Protein AF-A0A5H2N8A5-F1 (afdb_monomer)

Nearest PDB structures (foldseek):
  6vq5-assembly2_B  TM=7.886E-01  e=2.621E-03  Epiphyas postvittana
  6qq4-assembly2_B  TM=7.192E-01  e=3.469E-03  Drosophila melanogaster
  1dqe-assembly1_A  TM=6.597E-01  e=1.959E-01  Bombyx mori
  2wc5-assembly1_A  TM=6.507E-01  e=2.191E-01  Bom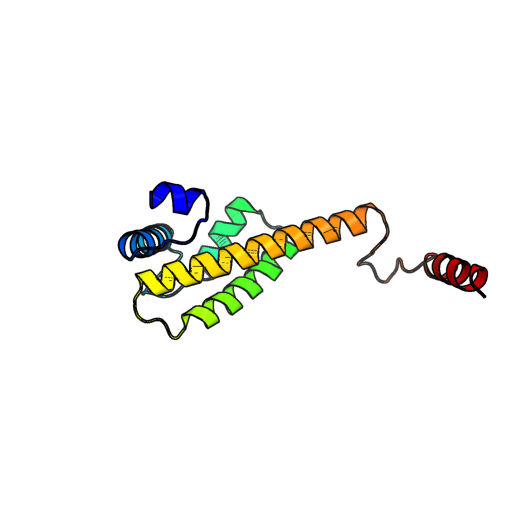byx mori
  8dqx-assembly1_E  TM=5.221E-01  e=9.892E+00  Saccharomyces cerevisiae

Sequence (132 aa):
VDVENFLKRIPQANMQGKCFVACILKRNAIIKGNKISSEQLLEANRAVYGEDSEVMSRLKTAIAECTKVVDSIFEVCEYASVFNDCMHIKMEHILDQVMMERRLEAIGKITTDPEQWGDTEDEILKLVKDEL

pLDDT: mean 85.89, std 17.07, range [40.28, 97.88]

Radius of gyration: 20.66 Å; Cα contacts (8 Å, |Δi|>4): 99; chains: 1; bounding box: 64×28×36 Å

Secondary structure (DSSP, 8-state):
-HHHHHHTTPPP-SHHHHHHHHHHHHHTTSEETTEE-HHHHHHHHHHHHTT-HHHHHHHHHHHHHHHHHTTT--SHHHHHHHHHHHHHHHHHHHHHHHHHHHHHHHTTS--S-GGG--SSHHHHHHHHHTT-

Solvent-accessible surface area (backbone atoms only — not comparable t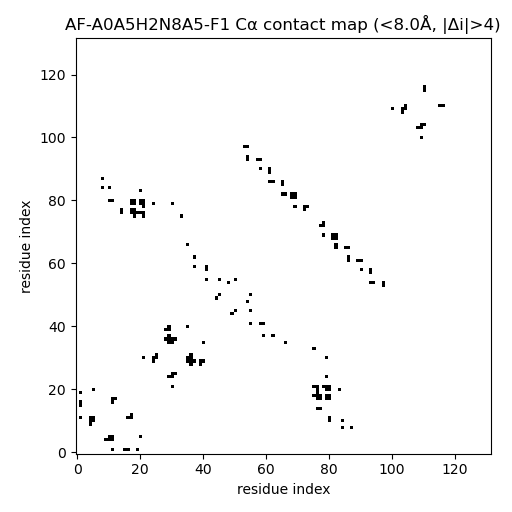o full-atom values): 7540 Å² total; per-residue (Å²): 104,56,68,59,30,56,76,71,68,44,82,60,90,48,72,69,34,16,36,47,46,28,51,54,37,38,74,65,49,25,36,51,96,90,35,79,31,66,68,45,45,50,52,60,46,34,79,74,64,50,86,44,64,66,62,55,52,53,46,54,54,44,51,55,52,31,49,60,75,33,68,86,49,80,53,59,27,60,27,35,35,55,32,52,52,44,45,51,56,45,49,53,54,50,53,54,50,52,54,50,51,53,50,36,39,75,70,71,76,46,76,94,51,86,89,65,82,70,76,64,70,65,57,59,57,50,62,62,55,77,76,109

Mean predicted aligned error: 9.68 Å

Organism: Mythimna separata (NCBI:txid271217)

Structure (mmCIF, N/CA/C/O backbone):
data_AF-A0A5H2N8A5-F1
#
_entry.id   AF-A0A5H2N8A5-F1
#
loop_
_atom_site.group_PDB
_atom_site.id
_atom_site.type_symbol
_atom_site.label_atom_id
_atom_site.label_alt_id
_atom_site.label_comp_id
_atom_site.label_asym_id
_atom_site.label_entity_id
_atom_site.label_seq_id
_atom_site.pdbx_PDB_ins_code
_atom_site.Cartn_x
_atom_site.Cartn_y
_atom_site.Cartn_z
_atom_site.occupancy
_atom_site.B_iso_or_equiv
_atom_site.auth_seq_id
_atom_site.auth_comp_id
_atom_site.auth_asym_id
_atom_site.auth_atom_id
_atom_site.pdbx_PDB_model_num
ATOM 1 N N . VAL A 1 1 ? -14.939 16.973 -2.122 1.00 85.62 1 VAL A N 1
ATOM 2 C CA . VAL A 1 1 ? -13.520 17.101 -1.725 1.00 85.62 1 VAL A CA 1
ATOM 3 C C . VAL A 1 1 ? -12.904 15.734 -1.467 1.00 85.62 1 VAL A C 1
ATOM 5 O O . VAL A 1 1 ? -11.930 15.430 -2.127 1.00 85.62 1 VAL A O 1
ATOM 8 N N . ASP A 1 2 ? -13.493 14.866 -0.637 1.00 89.44 2 ASP A N 1
ATOM 9 C CA . ASP A 1 2 ? -12.905 13.547 -0.309 1.00 89.44 2 ASP A CA 1
ATOM 10 C C . ASP A 1 2 ? -12.527 12.693 -1.534 1.00 89.44 2 ASP A C 1
ATOM 12 O O . ASP A 1 2 ? -11.408 12.192 -1.615 1.00 89.44 2 ASP A O 1
ATOM 16 N N . VAL A 1 3 ? -13.425 12.593 -2.526 1.00 92.19 3 VAL A N 1
ATOM 17 C CA . VAL A 1 3 ? -13.170 11.886 -3.799 1.00 92.19 3 VAL A CA 1
ATOM 18 C C . VAL A 1 3 ? -12.002 12.507 -4.564 1.00 92.19 3 VAL A C 1
ATOM 20 O O . VAL A 1 3 ? -11.127 11.798 -5.046 1.00 92.19 3 VAL A O 1
ATOM 23 N N . GLU A 1 4 ? -11.979 13.833 -4.673 1.00 93.19 4 GLU A N 1
ATOM 24 C CA . GLU A 1 4 ? -10.920 14.558 -5.375 1.00 93.19 4 GLU A CA 1
ATOM 25 C C . GLU A 1 4 ? -9.572 14.375 -4.672 1.00 93.19 4 GLU A C 1
ATOM 27 O O . GLU A 1 4 ? -8.582 14.066 -5.327 1.00 93.19 4 GLU A O 1
ATOM 32 N N . ASN A 1 5 ? -9.549 14.488 -3.344 1.00 93.12 5 ASN A N 1
ATOM 33 C CA . ASN A 1 5 ? -8.360 14.244 -2.538 1.00 93.12 5 ASN A CA 1
ATOM 34 C C . ASN A 1 5 ? -7.881 12.802 -2.695 1.00 93.12 5 ASN A C 1
ATOM 36 O O . ASN A 1 5 ? -6.692 12.580 -2.876 1.00 93.12 5 ASN A O 1
ATOM 40 N N . PHE A 1 6 ? -8.792 11.827 -2.711 1.00 92.12 6 PHE A N 1
ATOM 41 C CA . PHE A 1 6 ? -8.438 10.429 -2.935 1.00 92.12 6 PHE A CA 1
ATOM 42 C C . PHE A 1 6 ? -7.794 10.217 -4.311 1.00 92.12 6 PHE A C 1
ATOM 44 O O . PHE A 1 6 ? -6.733 9.607 -4.406 1.00 92.12 6 PHE A O 1
ATOM 51 N N . LEU A 1 7 ? -8.385 10.774 -5.374 1.00 90.50 7 LEU A N 1
ATOM 52 C CA . LEU A 1 7 ? -7.845 10.675 -6.735 1.00 90.50 7 LEU A CA 1
ATOM 53 C C . LEU A 1 7 ? -6.491 11.382 -6.882 1.00 90.50 7 LEU A C 1
ATOM 55 O O . LEU A 1 7 ? -5.606 10.876 -7.567 1.00 90.50 7 LEU A O 1
ATOM 59 N N . LYS A 1 8 ? -6.314 12.529 -6.218 1.00 92.06 8 LYS A N 1
ATOM 60 C CA . LYS A 1 8 ? -5.051 13.282 -6.180 1.00 92.06 8 LYS A CA 1
ATOM 61 C C . LYS A 1 8 ? -4.049 12.744 -5.157 1.00 92.06 8 LYS A C 1
ATOM 63 O O . LYS A 1 8 ? -2.977 13.322 -5.026 1.00 92.06 8 LYS A O 1
ATOM 68 N N . ARG A 1 9 ? -4.392 11.668 -4.439 1.00 90.81 9 ARG A N 1
ATOM 69 C CA . ARG A 1 9 ? -3.571 11.056 -3.382 1.00 90.81 9 ARG A CA 1
ATOM 70 C C . ARG A 1 9 ? -3.202 12.023 -2.245 1.00 90.81 9 ARG A C 1
ATOM 72 O O . ARG A 1 9 ? -2.169 11.890 -1.604 1.00 90.81 9 ARG A O 1
ATOM 79 N N . ILE A 1 10 ? -4.076 12.988 -1.979 1.00 92.69 10 ILE A N 1
ATOM 80 C CA . ILE A 1 10 ? -3.961 13.928 -0.865 1.00 92.69 10 ILE A CA 1
ATOM 81 C C . ILE A 1 10 ? -4.537 13.257 0.395 1.00 92.69 10 ILE A C 1
ATOM 83 O O . ILE A 1 10 ? -5.674 12.765 0.339 1.00 92.69 10 ILE A O 1
ATOM 87 N N . PRO A 1 11 ? -3.813 13.271 1.533 1.00 93.56 11 PRO A N 1
ATOM 88 C CA . PRO A 1 11 ? -4.304 12.734 2.799 1.00 93.56 11 PRO A CA 1
ATOM 89 C C . PRO A 1 11 ? -5.667 13.302 3.212 1.00 93.56 11 PRO A C 1
ATOM 91 O O . PRO A 1 11 ? -5.983 14.478 2.997 1.00 93.56 11 PRO A O 1
ATOM 94 N N . GLN A 1 12 ? -6.495 12.464 3.833 1.00 93.62 12 GLN A N 1
ATOM 95 C CA . GLN A 1 12 ? -7.848 12.845 4.237 1.00 93.62 12 GLN A CA 1
ATOM 96 C C . GLN A 1 12 ? -7.836 13.542 5.602 1.00 93.62 12 GLN A C 1
ATOM 98 O O . GLN A 1 12 ? -7.497 12.948 6.623 1.00 93.62 12 GLN A O 1
ATOM 103 N N . ALA A 1 13 ? -8.247 14.812 5.629 1.00 91.81 13 ALA A N 1
ATOM 104 C CA . ALA A 1 13 ? -8.173 15.640 6.835 1.00 91.81 13 ALA A CA 1
ATOM 105 C C . ALA A 1 13 ? -9.255 15.322 7.884 1.00 91.81 13 ALA A C 1
ATOM 107 O O . ALA A 1 13 ? -9.043 15.539 9.074 1.00 91.81 13 ALA A O 1
ATOM 108 N N . ASN A 1 14 ? -10.425 14.838 7.458 1.00 95.50 14 ASN A N 1
ATOM 109 C CA . ASN A 1 14 ? -11.575 14.607 8.333 1.00 95.50 14 ASN A CA 1
ATOM 110 C C . ASN A 1 14 ? -11.967 13.120 8.379 1.00 95.50 14 ASN A C 1
ATOM 112 O O . ASN A 1 14 ? -11.615 12.338 7.496 1.00 95.50 14 ASN A O 1
ATOM 116 N N . MET A 1 15 ? -12.735 12.737 9.403 1.00 95.88 15 MET A N 1
ATOM 117 C CA . MET A 1 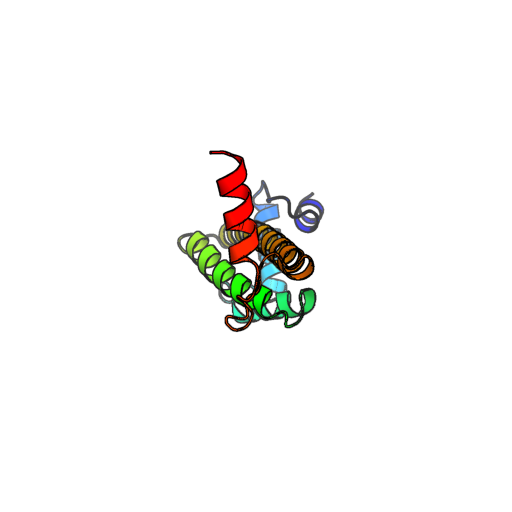15 ? -13.130 11.341 9.626 1.00 95.88 15 MET A CA 1
ATOM 118 C C . MET A 1 15 ? -13.969 10.758 8.477 1.00 95.88 15 MET A C 1
ATOM 120 O O . MET A 1 15 ? -13.799 9.596 8.119 1.00 95.88 15 MET A O 1
ATOM 124 N N . GLN A 1 16 ? -14.838 11.563 7.857 1.00 96.25 16 GLN A N 1
ATOM 125 C CA . GLN A 1 16 ? -15.635 11.131 6.707 1.00 96.25 16 GLN A CA 1
ATOM 126 C C . GLN A 1 16 ? -14.731 10.685 5.546 1.00 96.25 16 GLN A C 1
ATOM 128 O O . GLN A 1 16 ? -14.924 9.597 5.005 1.00 96.25 16 GLN A O 1
ATOM 133 N N . GLY A 1 17 ? -13.719 11.483 5.205 1.00 97.12 17 GLY A N 1
ATOM 134 C CA . GLY A 1 17 ? -12.747 11.170 4.162 1.00 97.12 17 GLY A CA 1
ATOM 135 C C . GLY A 1 17 ? -11.913 9.931 4.493 1.00 97.12 17 GLY A C 1
ATOM 136 O O . GLY A 1 17 ? -11.730 9.061 3.641 1.00 97.12 17 GLY A O 1
ATOM 137 N N . LYS A 1 18 ? -11.484 9.774 5.750 1.00 97.69 18 LYS A N 1
ATOM 138 C CA . LYS A 1 18 ? -10.786 8.556 6.203 1.00 97.69 18 LYS A CA 1
ATOM 139 C C . LYS A 1 18 ? -11.665 7.309 6.049 1.00 97.69 18 LYS A C 1
ATOM 141 O O . LYS A 1 18 ? -11.228 6.284 5.526 1.00 97.69 18 LYS A O 1
ATOM 146 N N . CYS A 1 19 ? -12.946 7.406 6.408 1.00 97.81 19 CYS A N 1
ATOM 147 C CA . CYS A 1 19 ? -13.898 6.314 6.211 1.00 97.81 19 CYS A CA 1
ATOM 148 C C . CYS A 1 19 ? -14.211 6.054 4.734 1.00 97.81 19 CYS A C 1
ATOM 150 O O . CYS A 1 19 ? -14.466 4.910 4.352 1.00 97.81 19 CYS A O 1
ATOM 152 N N . PHE A 1 20 ? -14.156 7.080 3.885 1.00 97.56 20 PHE A N 1
ATOM 153 C CA . PHE A 1 20 ? -14.248 6.910 2.441 1.00 97.56 20 PHE A CA 1
ATOM 154 C C . PHE A 1 20 ? -13.083 6.059 1.909 1.00 97.56 20 PHE A C 1
ATOM 156 O O . PHE A 1 20 ? -13.331 5.099 1.178 1.00 97.56 20 PHE A O 1
ATOM 163 N N . VAL A 1 21 ? -11.844 6.308 2.351 1.00 97.56 21 VAL A N 1
ATOM 164 C CA . VAL A 1 21 ? -10.685 5.451 2.021 1.00 97.56 21 VAL A CA 1
ATOM 165 C C . VAL A 1 21 ? -10.936 4.010 2.464 1.00 97.56 21 VAL A C 1
ATOM 167 O O . VAL A 1 21 ? -10.814 3.087 1.657 1.00 97.56 21 VAL A O 1
ATOM 170 N N . ALA A 1 22 ? -11.376 3.802 3.709 1.00 97.50 22 ALA A N 1
ATOM 171 C CA . ALA A 1 22 ? -11.715 2.468 4.208 1.00 97.50 22 ALA A CA 1
ATOM 172 C C . ALA A 1 22 ? -12.782 1.770 3.352 1.00 97.50 22 ALA A C 1
ATOM 174 O O . ALA A 1 22 ? -12.666 0.576 3.074 1.00 97.50 22 ALA A O 1
ATOM 175 N N . CYS A 1 23 ? -13.807 2.502 2.909 1.00 97.50 23 CYS A N 1
ATOM 176 C CA . CYS A 1 23 ? -14.850 1.990 2.024 1.00 97.50 23 CYS A CA 1
ATOM 177 C C . CYS A 1 23 ? -14.269 1.502 0.690 1.00 97.50 23 CYS A C 1
ATOM 179 O O . CYS A 1 23 ? -14.560 0.381 0.266 1.00 97.50 23 CYS A O 1
ATOM 181 N N . ILE A 1 24 ? -13.398 2.295 0.058 1.00 96.31 24 ILE A N 1
ATOM 182 C CA . ILE A 1 24 ? -12.746 1.919 -1.201 1.00 96.31 24 ILE A CA 1
ATOM 183 C C . ILE A 1 24 ? -11.851 0.688 -1.016 1.00 96.31 24 ILE A C 1
ATOM 185 O O . ILE A 1 24 ? -11.950 -0.260 -1.799 1.00 96.31 24 ILE A O 1
ATOM 189 N N . LEU A 1 25 ? -11.024 0.648 0.032 1.00 96.50 25 LEU A N 1
ATOM 190 C CA . LEU A 1 25 ? -10.140 -0.493 0.288 1.00 96.50 25 LEU A CA 1
ATOM 191 C C . LEU A 1 25 ? -10.923 -1.775 0.611 1.00 96.50 25 LEU A C 1
ATOM 193 O O . LEU A 1 25 ? -10.555 -2.856 0.151 1.00 96.50 25 LEU A O 1
ATOM 197 N N . LYS A 1 26 ? -12.041 -1.676 1.340 1.00 96.94 26 LYS A N 1
ATOM 198 C CA . LYS A 1 26 ? -12.946 -2.812 1.588 1.00 96.94 26 LYS A CA 1
ATOM 199 C C . LYS A 1 26 ? -13.629 -3.291 0.309 1.00 96.94 26 LYS A C 1
ATOM 201 O O . LYS A 1 26 ? -13.681 -4.493 0.066 1.00 96.9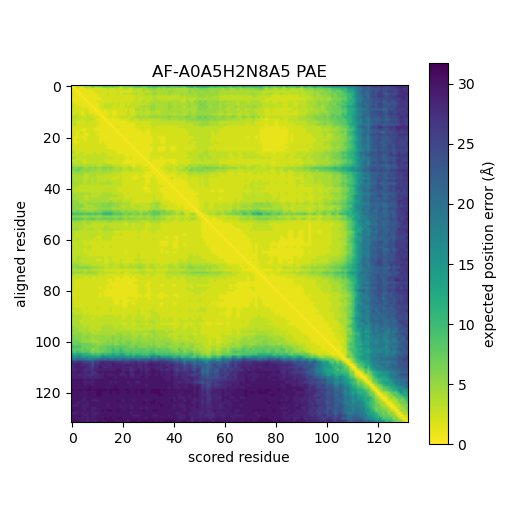4 26 LYS A O 1
ATOM 206 N N . ARG A 1 27 ? -14.116 -2.371 -0.533 1.00 96.06 27 ARG A N 1
ATOM 207 C CA . ARG A 1 27 ? -14.772 -2.699 -1.811 1.00 96.06 27 ARG A CA 1
ATOM 208 C C . ARG A 1 27 ? -13.851 -3.469 -2.756 1.00 96.06 27 ARG A C 1
ATOM 210 O O . ARG A 1 27 ? -14.320 -4.355 -3.459 1.00 96.06 27 ARG A O 1
ATOM 217 N N . ASN A 1 28 ? -12.559 -3.153 -2.738 1.00 93.44 28 ASN A N 1
ATOM 218 C CA . ASN A 1 28 ? -11.536 -3.841 -3.529 1.00 93.44 28 ASN A CA 1
ATOM 219 C C . ASN A 1 28 ? -10.904 -5.030 -2.792 1.00 93.44 28 ASN A C 1
ATOM 221 O O . ASN A 1 28 ? -9.877 -5.541 -3.220 1.00 93.44 28 ASN A O 1
ATOM 225 N N . ALA A 1 29 ? -11.491 -5.462 -1.672 1.00 95.44 29 ALA A N 1
ATOM 226 C CA . ALA A 1 29 ? -11.034 -6.610 -0.898 1.00 95.44 29 ALA A CA 1
ATOM 227 C C . ALA A 1 29 ? -9.591 -6.495 -0.352 1.00 95.44 29 ALA A C 1
ATOM 229 O O . ALA A 1 29 ? -9.035 -7.488 0.122 1.00 95.44 29 ALA A O 1
ATOM 230 N N . ILE A 1 30 ? -9.020 -5.283 -0.356 1.00 96.38 30 ILE A N 1
ATOM 231 C CA . ILE A 1 30 ? -7.715 -4.952 0.231 1.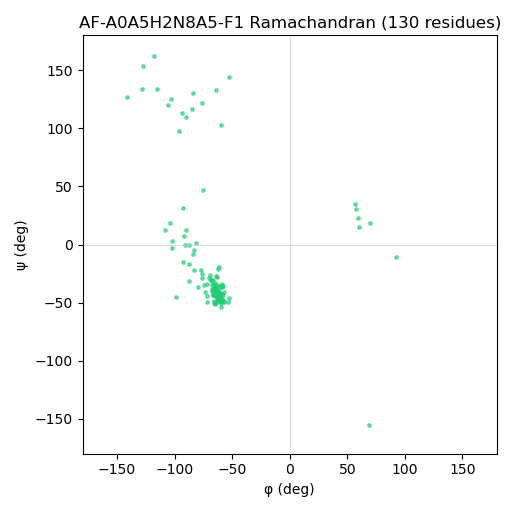00 96.38 30 ILE A CA 1
ATOM 232 C C . ILE A 1 30 ? -7.814 -4.967 1.755 1.00 96.38 30 ILE A C 1
ATOM 234 O O . ILE A 1 30 ? -6.875 -5.388 2.417 1.00 96.38 30 ILE A O 1
ATOM 238 N N . ILE A 1 31 ? -8.956 -4.569 2.326 1.00 95.94 31 ILE A N 1
ATOM 239 C CA . ILE A 1 31 ? -9.256 -4.778 3.749 1.00 95.94 31 ILE A CA 1
ATOM 240 C C . ILE A 1 31 ? -10.280 -5.907 3.888 1.00 95.94 31 ILE A C 1
ATOM 242 O O . ILE A 1 31 ? -11.414 -5.783 3.425 1.00 95.94 31 ILE A O 1
ATOM 246 N N . LYS A 1 32 ? -9.904 -6.981 4.593 1.00 93.62 32 LYS A N 1
ATOM 247 C CA . LYS A 1 32 ? -10.779 -8.104 4.972 1.00 93.62 32 LYS A CA 1
ATOM 248 C C . LYS A 1 32 ? -10.671 -8.349 6.473 1.00 93.62 32 LYS A C 1
ATOM 250 O O . LYS A 1 32 ? -9.577 -8.358 7.021 1.00 93.62 32 LYS A O 1
ATOM 255 N N . GLY A 1 33 ? -11.804 -8.521 7.158 1.00 89.25 33 GLY A N 1
ATOM 256 C CA . GLY A 1 33 ? -11.802 -8.724 8.615 1.00 89.25 33 GLY A CA 1
ATOM 257 C C . GLY A 1 33 ? -11.108 -7.592 9.388 1.00 89.25 33 GLY A C 1
ATOM 258 O O . GLY A 1 33 ? -10.436 -7.852 10.378 1.00 89.25 33 GLY A O 1
ATOM 259 N N . ASN A 1 34 ? -11.232 -6.350 8.899 1.00 87.56 34 ASN A N 1
ATOM 260 C CA . ASN A 1 34 ? -10.545 -5.156 9.414 1.00 87.56 34 ASN A CA 1
ATOM 261 C C . ASN A 1 34 ? -9.004 -5.230 9.400 1.00 87.56 34 ASN A C 1
ATOM 263 O O . ASN A 1 34 ? -8.357 -4.493 10.134 1.00 87.56 34 ASN A O 1
ATOM 267 N N . LYS A 1 35 ? -8.412 -6.078 8.551 1.00 93.88 35 LYS A N 1
ATOM 268 C CA . LYS A 1 35 ? -6.963 -6.141 8.326 1.00 93.88 35 LYS A CA 1
ATOM 269 C C . LYS A 1 35 ? -6.628 -6.049 6.843 1.00 93.88 35 LYS A C 1
ATOM 271 O O . LYS A 1 35 ? -7.439 -6.431 5.997 1.00 93.88 35 LYS A O 1
ATOM 276 N N . ILE A 1 36 ? -5.429 -5.560 6.534 1.00 95.69 36 ILE A N 1
ATOM 277 C CA . ILE A 1 36 ? -4.898 -5.567 5.168 1.00 95.69 36 ILE A CA 1
ATOM 278 C C . ILE A 1 36 ? -4.699 -7.005 4.677 1.00 95.69 36 ILE A C 1
ATOM 280 O O . ILE A 1 36 ? -4.120 -7.848 5.358 1.00 95.69 36 ILE A O 1
ATOM 284 N N . SER A 1 37 ? -5.171 -7.271 3.463 1.00 96.06 37 SER A N 1
ATOM 285 C CA . SER A 1 37 ? -4.886 -8.471 2.690 1.00 96.06 37 SER A CA 1
ATOM 286 C C . SER A 1 37 ? -3.735 -8.173 1.734 1.00 96.06 37 SER A C 1
ATOM 288 O O . SER A 1 37 ? -3.939 -7.619 0.654 1.00 96.06 37 SER A O 1
ATOM 290 N N . SER A 1 38 ? -2.515 -8.547 2.128 1.00 94.75 38 SER A N 1
ATOM 291 C CA . SER A 1 38 ? -1.313 -8.335 1.310 1.00 94.75 38 SER A CA 1
ATOM 292 C C . SER A 1 38 ? -1.417 -9.004 -0.059 1.00 94.75 38 SER A C 1
ATOM 294 O O . SER A 1 38 ? -0.960 -8.447 -1.046 1.00 94.75 38 SER A O 1
ATOM 296 N N . GLU A 1 39 ? -2.057 -10.171 -0.130 1.00 94.50 39 GLU A N 1
ATOM 297 C CA . GLU A 1 39 ? -2.319 -10.888 -1.381 1.00 94.50 39 GLU A CA 1
ATOM 298 C C . GLU A 1 39 ? -3.158 -10.049 -2.353 1.00 94.50 39 GLU A C 1
ATOM 300 O O . GLU A 1 39 ? -2.738 -9.805 -3.479 1.00 94.50 39 GLU A O 1
ATOM 305 N N . GLN A 1 40 ? -4.314 -9.555 -1.902 1.00 94.94 40 GLN A N 1
ATOM 306 C 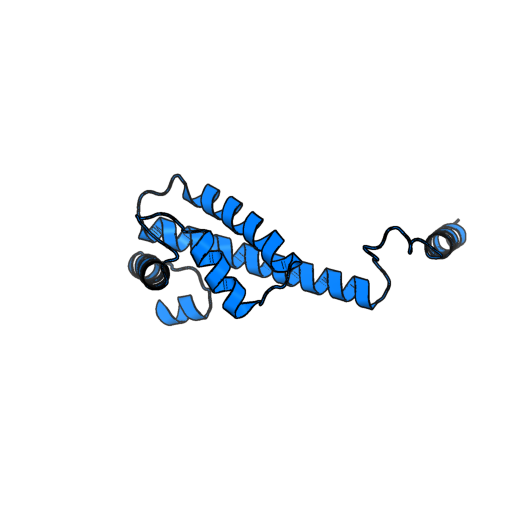CA . GLN A 1 40 ? -5.217 -8.760 -2.741 1.00 94.94 40 GLN A CA 1
ATOM 307 C C . GLN A 1 40 ? -4.601 -7.412 -3.111 1.00 94.94 40 GLN A C 1
ATOM 309 O O . GLN A 1 40 ? -4.796 -6.920 -4.219 1.00 94.94 40 GLN A O 1
ATOM 314 N N . LEU A 1 41 ? -3.823 -6.822 -2.201 1.00 94.50 41 LEU A N 1
ATOM 315 C CA . LEU A 1 41 ? -3.091 -5.594 -2.480 1.00 94.50 41 LEU A CA 1
ATOM 316 C C . LEU A 1 41 ? -2.008 -5.804 -3.545 1.00 94.50 41 LEU A C 1
ATOM 318 O O . LEU A 1 41 ? -1.880 -4.977 -4.444 1.00 94.50 41 LEU A O 1
ATOM 322 N N . LEU A 1 42 ? -1.244 -6.896 -3.472 1.00 94.69 42 LEU A N 1
ATOM 323 C CA . LEU A 1 42 ? -0.254 -7.239 -4.495 1.00 94.69 42 LEU A CA 1
ATOM 324 C C . LEU A 1 42 ? -0.923 -7.492 -5.845 1.00 94.69 42 LEU A C 1
ATOM 326 O O . LEU A 1 42 ? -0.447 -6.978 -6.849 1.00 94.69 42 LEU A O 1
ATOM 330 N N . GLU A 1 43 ? -2.043 -8.211 -5.863 1.00 93.69 43 GLU A N 1
ATOM 331 C CA . GLU A 1 43 ? -2.796 -8.469 -7.092 1.00 93.69 43 GLU A CA 1
ATOM 332 C C . GLU A 1 43 ? -3.334 -7.174 -7.720 1.00 93.69 43 GLU A C 1
ATOM 334 O O . GLU A 1 43 ? -3.184 -6.944 -8.919 1.00 93.69 43 GLU A O 1
ATOM 339 N N . ALA A 1 44 ? -3.875 -6.263 -6.905 1.00 92.38 44 ALA A N 1
ATOM 340 C CA . ALA A 1 44 ? -4.327 -4.958 -7.377 1.00 92.38 44 ALA A CA 1
ATOM 341 C C . ALA A 1 44 ? -3.182 -4.121 -7.974 1.00 92.38 44 ALA A C 1
ATOM 343 O O . ALA A 1 44 ? -3.374 -3.438 -8.978 1.00 92.38 44 ALA A O 1
ATOM 344 N N . ASN A 1 45 ? -1.985 -4.178 -7.383 1.00 92.19 45 ASN A N 1
ATOM 345 C CA . ASN A 1 45 ? -0.817 -3.465 -7.904 1.00 92.19 45 ASN A CA 1
ATOM 346 C C . ASN A 1 45 ? -0.236 -4.134 -9.156 1.00 92.19 45 ASN A C 1
ATOM 348 O O . ASN A 1 45 ? 0.188 -3.431 -10.069 1.00 92.19 45 ASN A O 1
ATOM 352 N N . ARG A 1 46 ? -0.272 -5.465 -9.249 1.00 93.44 46 ARG A N 1
ATOM 353 C CA . ARG A 1 46 ? 0.126 -6.217 -10.447 1.00 93.44 46 ARG A CA 1
ATOM 354 C C . ARG A 1 46 ? -0.699 -5.818 -11.670 1.00 93.44 46 ARG A C 1
ATOM 356 O O . ARG A 1 46 ? -0.153 -5.694 -12.760 1.00 93.44 46 ARG A O 1
ATOM 363 N N . ALA A 1 47 ? -1.989 -5.529 -11.498 1.00 90.94 47 ALA A N 1
ATOM 364 C CA . ALA A 1 47 ? -2.828 -5.022 -12.585 1.00 90.94 47 ALA A CA 1
ATOM 365 C C . ALA A 1 47 ? -2.368 -3.653 -13.137 1.00 90.94 47 ALA A C 1
ATOM 367 O O . ALA A 1 47 ? -2.714 -3.302 -14.263 1.00 90.94 47 ALA A O 1
ATOM 368 N N . VAL A 1 48 ? -1.599 -2.882 -12.358 1.00 89.75 48 VAL A N 1
ATOM 369 C CA . VAL A 1 48 ? -1.092 -1.550 -12.728 1.00 89.75 48 VAL A CA 1
ATOM 370 C C . VAL A 1 48 ? 0.355 -1.610 -13.219 1.00 89.75 48 VAL A C 1
ATOM 372 O O . VAL A 1 48 ? 0.682 -0.995 -14.229 1.00 89.75 48 VAL A O 1
ATOM 375 N N . TYR A 1 49 ? 1.217 -2.340 -12.510 1.00 90.00 49 TYR A N 1
ATOM 376 C CA . TYR A 1 49 ? 2.665 -2.376 -12.749 1.00 90.00 49 TYR A CA 1
ATOM 377 C C . TYR A 1 49 ? 3.138 -3.634 -13.496 1.00 90.00 49 TYR A C 1
ATOM 379 O O . TYR A 1 49 ? 4.317 -3.753 -13.816 1.00 90.00 49 TYR A O 1
ATOM 387 N N . GLY A 1 50 ? 2.235 -4.570 -13.797 1.00 90.62 50 GLY A N 1
ATOM 388 C CA . GLY A 1 50 ? 2.571 -5.853 -14.408 1.00 90.62 50 GLY A CA 1
ATOM 389 C C . GLY A 1 50 ? 3.354 -6.772 -13.464 1.00 90.62 50 GLY A C 1
ATOM 390 O O . GLY A 1 50 ? 3.274 -6.660 -12.242 1.00 90.62 50 GLY A O 1
ATOM 391 N N . GLU A 1 51 ? 4.125 -7.693 -14.044 1.00 90.75 51 GLU A N 1
ATOM 392 C CA . GLU A 1 51 ? 4.999 -8.635 -13.320 1.00 90.75 51 GLU A CA 1
ATOM 393 C C . GLU A 1 51 ? 6.432 -8.102 -13.170 1.00 90.75 51 GLU A C 1
ATOM 395 O O . GLU A 1 51 ? 7.394 -8.871 -13.171 1.00 90.75 51 GLU A O 1
ATOM 400 N N . ASP A 1 52 ? 6.595 -6.781 -13.078 1.00 92.25 52 ASP A N 1
ATOM 401 C CA . ASP A 1 52 ? 7.896 -6.156 -12.857 1.00 92.25 52 ASP A CA 1
ATOM 402 C C . ASP A 1 52 ? 8.490 -6.648 -11.526 1.00 92.25 52 ASP A C 1
ATOM 404 O O . ASP A 1 52 ? 8.044 -6.273 -10.438 1.00 92.25 52 ASP A O 1
ATOM 408 N N . SER A 1 53 ? 9.457 -7.564 -11.611 1.00 90.31 53 SER A N 1
ATOM 409 C CA . SER A 1 53 ? 9.931 -8.347 -10.467 1.00 90.31 53 SER A CA 1
ATOM 410 C C . SER A 1 53 ? 10.571 -7.475 -9.391 1.00 90.31 53 SER A C 1
ATOM 412 O O . SER A 1 53 ? 10.404 -7.745 -8.197 1.00 90.31 53 SER A O 1
ATOM 414 N N . GLU A 1 54 ? 11.251 -6.405 -9.798 1.00 91.81 54 GLU A N 1
ATOM 415 C CA . GLU A 1 54 ? 11.897 -5.461 -8.898 1.00 91.81 54 GLU A CA 1
ATOM 416 C C . GLU A 1 54 ? 10.865 -4.601 -8.165 1.00 91.81 54 GLU A C 1
ATOM 418 O O . GLU A 1 54 ? 10.879 -4.539 -6.930 1.00 91.81 54 GLU A O 1
ATOM 423 N N . VAL A 1 55 ? 9.911 -4.019 -8.901 1.00 94.25 55 VAL A N 1
ATOM 424 C CA . VAL A 1 55 ? 8.809 -3.246 -8.309 1.00 94.25 55 VAL A CA 1
ATOM 425 C C . VAL A 1 55 ? 8.005 -4.122 -7.350 1.00 94.25 55 VAL A C 1
ATOM 427 O O . VAL A 1 55 ? 7.758 -3.727 -6.210 1.00 94.25 55 VAL A O 1
ATOM 430 N N . MET A 1 56 ? 7.649 -5.342 -7.759 1.00 94.62 56 MET A N 1
ATOM 431 C CA . MET A 1 56 ? 6.858 -6.264 -6.941 1.00 94.62 56 MET A CA 1
ATOM 432 C C . MET A 1 56 ? 7.611 -6.748 -5.696 1.00 94.62 56 MET A C 1
ATOM 434 O O . MET A 1 56 ? 6.993 -6.950 -4.646 1.00 94.62 56 MET A O 1
ATOM 438 N N . SER A 1 57 ? 8.933 -6.921 -5.773 1.00 95.00 57 SER A N 1
ATOM 439 C CA . SER A 1 57 ? 9.770 -7.254 -4.614 1.00 95.00 57 SER A CA 1
ATOM 440 C C . SER A 1 57 ? 9.779 -6.116 -3.591 1.00 95.00 57 SER A C 1
ATOM 442 O O . SER A 1 57 ? 9.446 -6.324 -2.420 1.00 95.00 57 SER A O 1
ATOM 444 N N . ARG A 1 58 ? 10.058 -4.885 -4.036 1.00 95.69 58 ARG A N 1
ATOM 445 C CA . ARG A 1 58 ? 10.076 -3.702 -3.161 1.00 95.69 58 ARG A CA 1
ATOM 446 C C . ARG A 1 58 ? 8.694 -3.394 -2.587 1.00 95.69 58 ARG A C 1
ATOM 448 O O . ARG A 1 58 ? 8.576 -3.039 -1.414 1.00 95.69 58 ARG A O 1
ATOM 455 N N . LEU A 1 59 ? 7.640 -3.616 -3.371 1.00 95.81 59 LEU A N 1
ATOM 456 C CA . LEU A 1 59 ? 6.259 -3.460 -2.929 1.00 95.81 59 LEU A CA 1
ATOM 457 C C . LEU A 1 59 ? 5.918 -4.400 -1.764 1.00 95.81 59 LEU A C 1
ATOM 459 O O . LEU A 1 59 ? 5.285 -3.966 -0.805 1.00 95.81 59 LEU A O 1
ATOM 463 N N . LYS A 1 60 ? 6.363 -5.665 -1.787 1.00 96.25 60 LYS A N 1
ATOM 464 C CA . LYS A 1 60 ? 6.159 -6.596 -0.657 1.00 96.25 60 LYS A CA 1
ATOM 465 C C . LYS A 1 60 ? 6.770 -6.058 0.637 1.00 96.25 60 LYS A C 1
ATOM 467 O O . LYS A 1 60 ? 6.124 -6.119 1.685 1.00 96.25 60 LYS A O 1
ATOM 472 N N . THR A 1 61 ? 7.978 -5.504 0.556 1.00 96.88 61 THR A N 1
ATOM 473 C CA . THR A 1 61 ? 8.651 -4.867 1.696 1.00 96.88 61 THR A CA 1
ATOM 474 C C . THR A 1 61 ? 7.859 -3.663 2.198 1.00 96.88 61 THR A C 1
ATOM 476 O O . THR A 1 61 ? 7.563 -3.584 3.391 1.00 96.88 61 THR A O 1
ATOM 479 N N . ALA A 1 62 ? 7.417 -2.781 1.297 1.00 97.62 62 ALA A N 1
ATOM 480 C CA . ALA A 1 62 ? 6.597 -1.624 1.650 1.00 97.62 62 ALA A CA 1
ATOM 481 C C . ALA A 1 62 ? 5.283 -2.015 2.343 1.00 97.62 62 ALA A C 1
ATOM 483 O O . ALA A 1 62 ? 4.929 -1.425 3.361 1.00 97.62 62 ALA A O 1
ATOM 484 N N . ILE A 1 63 ? 4.590 -3.050 1.854 1.00 97.00 63 ILE A N 1
ATOM 485 C CA . ILE A 1 63 ? 3.362 -3.555 2.483 1.00 97.00 63 ILE A CA 1
ATOM 486 C C . ILE A 1 63 ? 3.644 -4.023 3.911 1.00 97.00 63 ILE A C 1
ATOM 488 O O . ILE A 1 63 ? 2.886 -3.691 4.826 1.00 97.00 63 ILE A O 1
ATOM 492 N N . ALA A 1 64 ? 4.725 -4.776 4.127 1.00 97.12 64 ALA A N 1
ATOM 493 C CA . ALA A 1 64 ? 5.091 -5.256 5.455 1.00 97.12 64 ALA A CA 1
ATOM 494 C C . ALA A 1 64 ? 5.411 -4.099 6.415 1.00 97.12 64 ALA A C 1
ATOM 496 O O . ALA A 1 64 ? 4.980 -4.116 7.567 1.00 97.12 64 ALA A O 1
ATOM 497 N N . GLU A 1 65 ? 6.129 -3.079 5.947 1.00 97.75 65 GLU A N 1
ATOM 498 C CA . GLU A 1 65 ? 6.446 -1.883 6.731 1.00 97.75 65 GLU A CA 1
ATOM 499 C C . GLU A 1 65 ? 5.195 -1.068 7.065 1.00 97.75 65 GLU A C 1
ATOM 501 O O . GLU A 1 65 ? 4.949 -0.778 8.235 1.00 97.75 65 GLU A O 1
ATOM 506 N N . CYS A 1 66 ? 4.357 -0.764 6.074 1.00 97.81 66 CYS A N 1
ATOM 507 C CA . CYS A 1 66 ? 3.136 0.007 6.287 1.00 97.81 66 CYS A CA 1
ATOM 508 C C . CYS A 1 66 ? 2.108 -0.738 7.138 1.00 97.81 66 CYS A C 1
ATOM 510 O O . CYS A 1 66 ? 1.382 -0.108 7.901 1.00 97.81 66 CYS A O 1
ATOM 512 N N . THR A 1 67 ? 2.078 -2.072 7.085 1.00 96.62 67 THR A N 1
ATOM 513 C CA . THR A 1 67 ? 1.234 -2.871 7.985 1.00 96.62 67 THR A CA 1
ATOM 514 C C . THR A 1 67 ? 1.674 -2.714 9.442 1.00 96.62 67 THR A C 1
ATOM 516 O O . THR A 1 67 ? 0.825 -2.582 10.317 1.00 96.62 67 THR A O 1
ATOM 519 N N . LYS A 1 68 ? 2.987 -2.658 9.714 1.00 96.75 68 LYS A N 1
ATOM 520 C CA . LYS A 1 68 ? 3.505 -2.420 11.074 1.00 96.75 68 LYS A CA 1
ATOM 521 C C . LYS A 1 68 ? 3.140 -1.032 11.599 1.00 96.75 68 LYS A C 1
ATOM 523 O O . LYS A 1 68 ? 2.851 -0.900 12.782 1.00 96.75 68 LYS A O 1
ATOM 528 N N . VAL A 1 69 ? 3.129 -0.014 10.732 1.00 96.94 69 VAL A N 1
ATOM 529 C CA . VAL A 1 69 ? 2.749 1.364 11.107 1.00 96.94 69 VAL A CA 1
ATOM 530 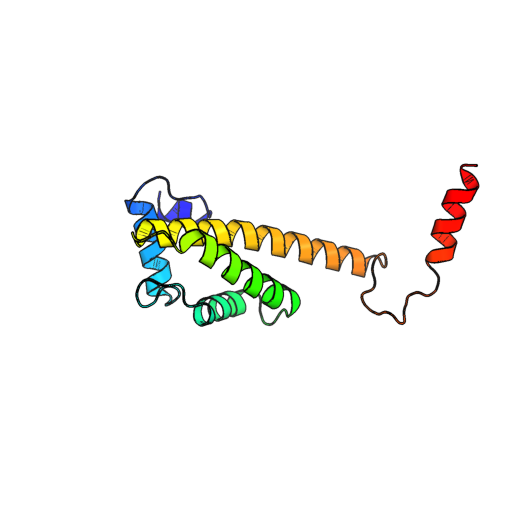C C . VAL A 1 69 ? 1.324 1.425 11.664 1.00 96.94 69 VAL A C 1
ATOM 532 O O . VAL A 1 69 ? 1.055 2.213 12.566 1.00 96.94 69 VAL A O 1
ATOM 535 N N . VAL A 1 70 ? 0.419 0.582 11.159 1.00 96.62 70 VAL A N 1
ATOM 536 C CA . VAL A 1 70 ? -1.005 0.606 11.526 1.00 96.62 70 VAL A CA 1
ATOM 537 C C . VAL A 1 70 ? -1.423 -0.478 12.522 1.00 96.62 70 VAL A C 1
ATOM 539 O O . VAL A 1 70 ? -2.600 -0.562 12.860 1.00 96.62 70 VAL A O 1
ATOM 542 N N . ASP A 1 71 ? -0.493 -1.297 13.019 1.00 94.25 71 ASP A N 1
ATOM 543 C CA . ASP A 1 71 ? -0.806 -2.481 13.839 1.00 94.25 71 ASP A CA 1
ATOM 544 C C . ASP A 1 71 ? -1.495 -2.136 15.175 1.00 94.25 71 ASP A C 1
ATOM 546 O O . ASP A 1 71 ? -2.301 -2.907 15.693 1.00 94.25 71 ASP A O 1
ATOM 550 N N . SER A 1 72 ? -1.236 -0.940 15.711 1.00 94.56 72 SER A N 1
ATOM 551 C CA . SER A 1 72 ? -1.844 -0.435 16.949 1.00 94.56 72 SER A CA 1
ATOM 552 C C . SER A 1 72 ? -3.141 0.360 16.741 1.00 94.56 72 SER A C 1
ATOM 554 O O . SER A 1 72 ? -3.736 0.826 17.716 1.00 94.56 72 SER A O 1
ATOM 556 N N . ILE A 1 73 ? -3.594 0.539 15.496 1.00 95.81 73 ILE A N 1
ATOM 557 C CA . ILE A 1 73 ? -4.763 1.361 15.172 1.00 95.81 73 ILE A CA 1
ATOM 558 C C . ILE A 1 73 ? -6.017 0.482 15.110 1.00 95.81 73 ILE A C 1
ATOM 560 O O . ILE A 1 73 ? -6.178 -0.343 14.216 1.00 95.81 73 ILE A O 1
ATOM 564 N N . PHE A 1 74 ? -6.937 0.686 16.057 1.00 93.62 74 PHE A N 1
ATOM 565 C CA . PHE A 1 74 ? -8.178 -0.096 16.162 1.00 93.62 74 PHE A CA 1
ATOM 566 C C . PHE A 1 74 ? -9.337 0.462 15.331 1.00 93.62 74 PHE A C 1
ATOM 568 O O . PHE A 1 74 ? -10.209 -0.288 14.892 1.00 93.62 74 PHE A O 1
ATOM 575 N N . GLU A 1 75 ? -9.383 1.783 15.155 1.00 95.50 75 GLU A N 1
ATOM 576 C CA . GLU A 1 75 ? -10.436 2.435 14.383 1.00 95.50 75 GLU A CA 1
ATOM 577 C C . GLU A 1 75 ? -10.153 2.222 12.889 1.00 95.50 75 GLU A C 1
ATOM 579 O O . GLU A 1 75 ? -9.078 2.551 12.391 1.00 95.50 75 GLU A O 1
ATOM 584 N N . VAL A 1 76 ? -11.099 1.605 12.179 1.00 95.50 76 VAL A N 1
ATOM 585 C CA . VAL A 1 76 ? -10.875 1.090 10.823 1.00 95.50 76 VAL A CA 1
ATOM 586 C C . VAL A 1 76 ? -10.702 2.196 9.782 1.00 95.50 76 VAL A C 1
ATOM 588 O O . VAL A 1 76 ? -10.017 1.979 8.781 1.00 95.50 76 VAL A O 1
ATOM 591 N N . CYS A 1 77 ? -11.313 3.364 9.983 1.00 97.44 77 CYS A N 1
ATOM 592 C CA . CYS A 1 77 ? -11.157 4.497 9.081 1.00 97.44 77 CYS A CA 1
ATOM 593 C C . CYS A 1 77 ? -9.758 5.115 9.203 1.00 97.44 77 CYS A C 1
ATOM 595 O O . CYS A 1 77 ? -9.100 5.341 8.187 1.00 97.44 77 CYS A O 1
ATOM 597 N N . GLU A 1 78 ? -9.268 5.307 10.426 1.00 97.25 78 GLU A N 1
ATOM 598 C CA . GLU A 1 78 ? -7.906 5.747 10.715 1.00 97.25 78 GLU A CA 1
ATOM 599 C C . GLU A 1 78 ? -6.885 4.724 10.213 1.00 97.25 78 GLU A C 1
ATOM 601 O O . GLU A 1 78 ? -5.962 5.083 9.487 1.00 97.25 78 GLU A O 1
ATOM 606 N N . TYR A 1 79 ? -7.105 3.439 10.511 1.00 97.62 79 TYR A N 1
ATOM 607 C CA . TYR A 1 79 ? -6.266 2.332 10.052 1.00 97.62 79 TYR A CA 1
ATOM 608 C C . TYR A 1 79 ? -6.102 2.354 8.529 1.00 97.62 79 TYR A C 1
ATOM 610 O O . TYR A 1 79 ? -4.987 2.304 8.010 1.00 97.62 79 TYR A O 1
ATOM 618 N N . ALA A 1 80 ? -7.217 2.472 7.802 1.00 97.50 80 ALA A N 1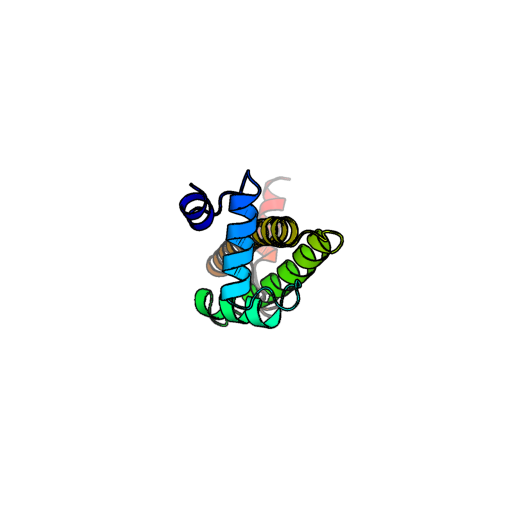
ATOM 619 C CA . ALA A 1 80 ? -7.217 2.508 6.346 1.00 97.50 80 ALA A CA 1
ATOM 620 C C . ALA A 1 80 ? -6.526 3.757 5.788 1.00 97.50 80 ALA A C 1
ATOM 622 O O . ALA A 1 80 ? -5.763 3.642 4.831 1.00 97.50 80 ALA A O 1
ATOM 623 N N . SER A 1 81 ? -6.789 4.933 6.368 1.00 97.50 81 SER A N 1
ATOM 624 C CA . SER A 1 81 ? -6.192 6.188 5.905 1.00 97.50 81 SER A CA 1
ATOM 625 C C . SER A 1 81 ? -4.681 6.190 6.107 1.00 97.50 81 SER A C 1
ATOM 627 O O . SER A 1 81 ? -3.947 6.425 5.154 1.00 97.50 81 SER A O 1
ATOM 629 N N . VAL A 1 82 ? -4.209 5.859 7.313 1.00 97.44 82 VAL A N 1
ATOM 630 C CA . VAL A 1 82 ? -2.774 5.846 7.630 1.00 97.44 82 VAL A CA 1
ATOM 631 C C . VAL A 1 82 ? -2.039 4.809 6.782 1.00 97.44 82 VAL A C 1
ATOM 633 O O . VAL A 1 82 ? -0.957 5.087 6.264 1.00 97.44 82 VAL A O 1
ATOM 636 N N . PHE A 1 83 ? -2.636 3.630 6.579 1.00 97.75 83 PHE A N 1
ATOM 637 C CA . PHE A 1 83 ? -2.056 2.618 5.701 1.00 97.75 83 PHE A CA 1
ATOM 638 C C . PHE A 1 83 ? -1.955 3.117 4.254 1.00 97.75 83 PHE A C 1
ATOM 640 O O . PHE A 1 83 ? -0.906 2.976 3.626 1.00 97.75 83 PHE A O 1
ATOM 647 N N . ASN A 1 84 ? -3.030 3.710 3.726 1.00 96.94 84 ASN A N 1
ATOM 648 C CA . ASN A 1 84 ? -3.072 4.238 2.364 1.00 96.94 84 ASN A CA 1
ATOM 649 C C . ASN A 1 84 ? -2.021 5.336 2.142 1.00 96.94 84 ASN A C 1
ATOM 651 O O . ASN A 1 84 ? -1.325 5.315 1.128 1.00 96.94 84 ASN A O 1
ATOM 655 N N . ASP A 1 85 ? -1.873 6.249 3.102 1.00 96.62 85 ASP A N 1
ATOM 656 C CA . ASP A 1 85 ? -0.892 7.335 3.039 1.00 96.62 85 ASP A CA 1
ATOM 657 C C . ASP A 1 85 ? 0.545 6.788 3.103 1.00 96.62 85 ASP A C 1
ATOM 659 O O . ASP A 1 85 ? 1.392 7.167 2.293 1.00 96.62 85 ASP A O 1
ATOM 663 N N . CYS A 1 86 ? 0.812 5.819 3.988 1.00 97.88 86 CYS A N 1
ATOM 664 C CA . CYS A 1 86 ? 2.108 5.137 4.047 1.00 97.88 86 CYS A CA 1
ATOM 665 C C . CYS A 1 86 ? 2.457 4.454 2.718 1.00 97.88 86 CYS A C 1
ATOM 667 O O . CYS A 1 86 ? 3.560 4.626 2.193 1.00 97.88 86 CYS A O 1
ATOM 669 N N . MET A 1 87 ? 1.509 3.705 2.148 1.00 96.81 87 MET A N 1
ATOM 670 C CA . MET A 1 87 ? 1.711 3.014 0.876 1.00 96.81 87 MET A CA 1
ATOM 671 C C . MET A 1 87 ? 1.933 3.989 -0.275 1.00 96.81 87 MET A C 1
ATOM 673 O O . MET A 1 87 ? 2.755 3.707 -1.143 1.00 96.81 87 MET A O 1
ATOM 677 N N . HIS A 1 88 ? 1.241 5.132 -0.288 1.00 94.75 88 HIS A N 1
ATOM 678 C CA . HIS A 1 88 ? 1.454 6.148 -1.312 1.00 94.75 88 HIS A CA 1
ATOM 679 C C . HIS A 1 88 ? 2.898 6.656 -1.299 1.00 94.75 88 HIS A C 1
ATOM 681 O O . HIS A 1 88 ? 3.538 6.638 -2.352 1.00 94.75 88 HIS A O 1
ATOM 687 N N . ILE A 1 89 ? 3.405 7.036 -0.122 1.00 95.50 89 ILE A N 1
ATOM 688 C CA . ILE A 1 89 ? 4.779 7.519 0.044 1.00 95.50 89 ILE A CA 1
ATOM 689 C C . ILE A 1 89 ? 5.764 6.435 -0.392 1.00 95.50 89 ILE A C 1
ATOM 691 O O . ILE A 1 89 ? 6.661 6.692 -1.190 1.00 95.50 89 ILE A O 1
ATOM 695 N N . LYS A 1 90 ? 5.592 5.197 0.088 1.00 96.12 90 LYS A N 1
ATOM 696 C CA . LYS A 1 90 ? 6.491 4.092 -0.266 1.00 96.12 90 LYS A CA 1
ATOM 697 C C . LYS A 1 90 ? 6.490 3.802 -1.763 1.00 96.12 90 LYS A C 1
ATOM 699 O O . LYS A 1 90 ? 7.556 3.581 -2.323 1.00 96.12 90 LYS A O 1
ATOM 704 N N . MET A 1 91 ? 5.328 3.823 -2.410 1.00 93.94 91 MET A N 1
ATOM 705 C CA . MET A 1 91 ? 5.231 3.552 -3.841 1.00 93.94 91 MET A CA 1
ATOM 706 C C . MET A 1 91 ? 5.912 4.636 -4.680 1.00 93.94 91 MET A C 1
ATOM 708 O O . MET A 1 91 ? 6.594 4.303 -5.642 1.00 93.94 91 MET A O 1
ATOM 712 N N . GLU A 1 92 ? 5.763 5.908 -4.307 1.00 93.81 92 GLU A N 1
ATOM 713 C CA . GLU A 1 92 ? 6.470 7.018 -4.959 1.00 93.81 92 GLU A CA 1
ATOM 714 C C . GLU A 1 92 ? 7.989 6.800 -4.907 1.00 93.81 92 GLU A C 1
ATOM 716 O O . GLU A 1 92 ? 8.642 6.765 -5.946 1.00 93.81 92 GLU A O 1
ATOM 721 N N . HIS A 1 93 ? 8.524 6.484 -3.722 1.00 94.56 93 HIS A N 1
ATOM 722 C CA . HIS A 1 93 ? 9.951 6.195 -3.552 1.00 94.56 93 HIS A CA 1
ATOM 723 C C . HIS A 1 93 ? 10.407 4.971 -4.358 1.00 94.56 93 HIS A C 1
ATOM 725 O O . HIS A 1 93 ? 11.481 4.997 -4.953 1.00 94.56 93 HIS A O 1
ATOM 731 N N . ILE A 1 94 ? 9.606 3.900 -4.395 1.00 94.44 94 ILE A N 1
ATOM 732 C CA . ILE A 1 94 ? 9.929 2.697 -5.175 1.00 94.44 94 ILE A CA 1
ATOM 733 C C . ILE A 1 94 ? 10.063 3.046 -6.655 1.00 94.44 94 ILE A C 1
ATOM 735 O O . ILE A 1 94 ? 11.039 2.642 -7.283 1.00 94.44 94 ILE A O 1
ATOM 739 N N . LEU A 1 95 ? 9.096 3.779 -7.209 1.00 93.00 95 LEU A N 1
ATOM 740 C CA . LEU A 1 95 ? 9.099 4.134 -8.626 1.00 93.00 95 LEU A CA 1
ATOM 741 C C . LEU A 1 95 ? 10.274 5.049 -8.967 1.00 93.00 95 LEU A C 1
ATOM 743 O O . LEU A 1 95 ? 10.941 4.811 -9.971 1.00 93.00 95 LEU A O 1
ATOM 747 N N . ASP A 1 96 ? 10.571 6.032 -8.120 1.00 93.50 96 ASP A N 1
ATOM 748 C CA . ASP A 1 96 ? 11.706 6.932 -8.326 1.00 93.50 96 ASP A CA 1
ATOM 749 C C . ASP A 1 96 ? 13.042 6.184 -8.308 1.00 93.50 96 ASP A C 1
ATOM 751 O O . ASP A 1 96 ? 13.874 6.382 -9.197 1.00 93.50 96 ASP A O 1
ATOM 755 N N . GLN A 1 97 ? 13.234 5.278 -7.343 1.00 91.25 97 GLN A N 1
ATOM 756 C CA . GLN A 1 97 ? 14.450 4.468 -7.261 1.00 91.25 97 GLN A CA 1
ATOM 757 C C . GLN A 1 97 ? 14.598 3.553 -8.477 1.00 91.25 97 GLN A C 1
ATOM 759 O O . GLN A 1 97 ? 15.637 3.589 -9.129 1.00 91.25 97 GLN A O 1
ATOM 764 N N . VAL A 1 98 ? 13.546 2.807 -8.831 1.00 91.88 98 VAL A N 1
ATOM 765 C CA . VAL A 1 98 ? 13.573 1.880 -9.973 1.00 91.88 98 VAL A CA 1
ATOM 766 C C . VAL A 1 98 ? 13.818 2.627 -11.287 1.00 91.88 98 VAL A C 1
ATOM 768 O O . VAL A 1 98 ? 14.606 2.182 -12.121 1.00 91.88 98 VAL A O 1
ATOM 771 N N . MET A 1 99 ? 13.191 3.790 -11.490 1.00 91.00 99 MET A N 1
ATOM 772 C CA . MET A 1 99 ? 13.457 4.617 -12.672 1.00 91.00 99 MET A CA 1
ATOM 773 C C . MET A 1 99 ? 14.904 5.117 -12.710 1.00 91.00 99 MET A C 1
ATOM 775 O O . MET A 1 99 ? 15.518 5.134 -13.779 1.00 91.00 99 MET A O 1
ATOM 779 N N . MET A 1 100 ? 15.452 5.535 -11.566 1.00 89.62 100 MET A N 1
ATOM 780 C CA . MET A 1 100 ? 16.833 5.999 -11.473 1.00 89.62 100 MET A CA 1
ATOM 781 C C . MET A 1 100 ? 17.825 4.869 -11.757 1.00 89.62 100 MET A C 1
ATOM 783 O O . MET A 1 100 ? 18.721 5.058 -12.575 1.00 89.62 100 MET A O 1
ATOM 787 N N . GLU A 1 101 ? 17.654 3.703 -11.138 1.00 89.00 101 GLU A N 1
ATOM 788 C CA . GLU A 1 101 ? 18.524 2.533 -11.314 1.00 89.00 101 GLU A CA 1
ATOM 789 C C . GLU A 1 101 ? 18.533 2.068 -12.770 1.00 89.00 101 GLU A C 1
ATOM 791 O O . GLU A 1 101 ? 19.598 1.994 -13.376 1.00 89.00 101 GLU A O 1
ATOM 796 N N . ARG A 1 102 ? 17.359 1.922 -13.395 1.00 89.19 102 ARG A N 1
ATOM 797 C CA . ARG A 1 102 ? 17.256 1.584 -14.827 1.00 89.19 102 ARG A CA 1
ATOM 798 C C . ARG A 1 102 ? 17.914 2.618 -15.724 1.00 89.19 102 ARG A C 1
ATOM 800 O O . ARG A 1 102 ? 18.506 2.281 -16.747 1.00 89.19 102 ARG A O 1
ATOM 807 N N . ARG A 1 103 ? 17.815 3.901 -15.365 1.00 88.25 103 ARG A N 1
ATOM 808 C CA . ARG A 1 103 ? 18.498 4.966 -16.102 1.00 88.25 103 ARG A CA 1
ATOM 809 C C . ARG A 1 103 ? 20.015 4.857 -15.958 1.00 88.25 103 ARG A C 1
ATOM 811 O O . ARG A 1 103 ? 20.702 5.125 -16.937 1.00 88.25 103 ARG A O 1
ATOM 818 N N . LEU A 1 104 ? 20.526 4.492 -14.781 1.00 86.19 104 LEU A N 1
ATOM 819 C CA . LEU A 1 104 ? 21.956 4.275 -14.531 1.00 86.19 104 LEU A CA 1
ATOM 820 C C . LEU A 1 104 ? 22.492 3.046 -15.280 1.00 86.19 104 LEU A C 1
ATOM 822 O O . LEU A 1 104 ? 23.579 3.120 -15.856 1.00 86.19 104 LEU A O 1
ATOM 826 N N . GLU A 1 105 ? 21.712 1.967 -15.334 1.00 83.31 105 GLU A N 1
ATOM 827 C CA . GLU A 1 105 ? 22.004 0.779 -16.145 1.00 83.31 105 GLU A CA 1
ATOM 828 C C . GLU A 1 105 ? 22.048 1.128 -17.639 1.00 83.31 105 GLU A C 1
ATOM 830 O O . GLU A 1 105 ? 23.010 0.800 -18.331 1.00 83.31 105 GLU A O 1
ATOM 835 N N . ALA A 1 106 ? 21.071 1.894 -18.136 1.00 83.12 106 ALA A N 1
ATOM 836 C CA . ALA A 1 106 ? 21.010 2.296 -19.543 1.00 83.12 106 ALA A CA 1
ATOM 837 C C . ALA A 1 106 ? 22.179 3.196 -19.988 1.00 83.12 106 ALA A C 1
ATOM 839 O O . ALA A 1 106 ? 22.530 3.205 -21.167 1.00 83.12 106 ALA A O 1
ATOM 840 N N . ILE A 1 107 ? 22.781 3.961 -19.069 1.00 81.38 107 ILE A N 1
ATOM 841 C CA . ILE A 1 107 ? 23.980 4.775 -19.342 1.00 81.38 107 ILE A CA 1
ATOM 842 C C . ILE A 1 107 ? 25.292 4.035 -19.032 1.00 81.38 107 ILE A C 1
ATOM 844 O O . ILE A 1 107 ? 26.350 4.662 -19.073 1.00 81.38 107 ILE A O 1
ATOM 848 N N . GLY A 1 108 ? 25.235 2.737 -18.703 1.00 67.31 108 GLY A N 1
ATOM 849 C CA . GLY A 1 108 ? 26.404 1.889 -18.455 1.00 67.31 108 GLY A CA 1
ATOM 850 C C . GLY A 1 108 ? 27.172 2.206 -17.168 1.00 67.31 108 GLY A C 1
ATOM 851 O O . GLY A 1 108 ? 28.334 1.837 -17.052 1.00 67.31 108 GLY A O 1
ATOM 852 N N . LYS A 1 109 ? 26.564 2.919 -16.207 1.00 59.62 109 LYS A N 1
ATOM 853 C CA . LYS A 1 109 ? 27.240 3.330 -14.960 1.00 59.62 109 LYS A CA 1
ATOM 854 C C . LYS A 1 109 ? 27.052 2.359 -13.796 1.00 59.62 109 LYS A C 1
ATOM 856 O O . LYS A 1 109 ? 27.777 2.467 -12.813 1.00 59.62 109 LYS A O 1
ATOM 861 N N . ILE A 1 110 ? 26.090 1.442 -13.886 1.00 55.75 110 ILE A N 1
ATOM 862 C CA . ILE A 1 110 ? 25.868 0.358 -12.923 1.00 55.75 110 ILE A CA 1
ATOM 863 C C . ILE A 1 110 ? 25.466 -0.881 -13.726 1.00 55.75 110 ILE A C 1
ATOM 865 O O . ILE A 1 110 ? 24.548 -0.811 -14.534 1.00 55.75 110 ILE A O 1
ATOM 869 N N . THR A 1 111 ? 26.161 -1.996 -13.515 1.00 52.34 111 THR A N 1
ATOM 870 C CA . THR A 1 111 ? 25.766 -3.328 -13.990 1.00 52.34 111 THR A CA 1
ATOM 871 C C . THR A 1 111 ? 25.483 -4.200 -12.767 1.00 52.34 111 THR A C 1
ATOM 873 O O . THR A 1 111 ? 26.241 -4.176 -11.796 1.00 52.34 111 THR A O 1
ATOM 876 N N . THR A 1 112 ? 24.367 -4.930 -12.791 1.00 54.66 112 THR A N 1
ATOM 877 C CA . THR A 1 112 ? 24.007 -5.950 -11.791 1.00 54.66 112 THR A CA 1
ATOM 878 C C . THR A 1 112 ? 24.586 -7.330 -12.130 1.00 54.66 112 THR A C 1
ATOM 880 O O . THR A 1 112 ? 24.407 -8.269 -11.355 1.00 54.66 112 THR A O 1
ATOM 883 N N . ASP A 1 113 ? 25.305 -7.448 -13.252 1.00 48.41 113 ASP A N 1
ATOM 884 C CA . ASP A 1 113 ? 26.018 -8.645 -13.693 1.00 48.41 113 ASP A CA 1
ATOM 885 C C . ASP A 1 113 ? 27.464 -8.632 -13.150 1.00 48.41 113 ASP A C 1
ATOM 887 O O . ASP A 1 113 ? 28.276 -7.812 -13.601 1.00 48.41 113 ASP A O 1
ATOM 891 N N . PRO A 1 114 ? 27.816 -9.515 -12.190 1.00 52.19 114 PRO A N 1
ATOM 892 C CA . PRO A 1 114 ? 29.162 -9.583 -11.619 1.00 52.19 114 PRO A CA 1
ATOM 893 C C . PRO A 1 114 ? 30.244 -9.921 -12.654 1.00 52.19 114 PRO A C 1
ATOM 895 O O . PRO A 1 114 ? 31.421 -9.677 -12.398 1.00 52.19 114 PRO A O 1
ATOM 898 N N . GLU A 1 115 ? 29.871 -10.487 -13.808 1.00 51.94 115 GLU A N 1
ATOM 899 C CA . GLU A 1 115 ? 30.810 -10.875 -14.867 1.00 51.94 115 GLU A CA 1
ATOM 900 C C . GLU A 1 115 ? 31.176 -9.712 -15.811 1.00 51.94 115 GLU A C 1
ATOM 902 O O . GLU A 1 115 ? 32.103 -9.845 -16.609 1.00 51.94 115 GLU A O 1
ATOM 907 N N . GLN A 1 116 ? 30.514 -8.550 -15.696 1.00 49.94 116 GLN A N 1
ATOM 908 C CA . GLN A 1 116 ? 30.784 -7.345 -16.500 1.00 49.94 116 GLN A CA 1
ATOM 909 C C . GLN A 1 116 ? 31.544 -6.233 -15.756 1.00 49.94 116 GLN A C 1
ATOM 911 O O . GLN A 1 116 ? 31.585 -5.095 -16.222 1.00 49.94 116 GLN A O 1
ATOM 916 N N . TRP A 1 117 ? 32.213 -6.524 -14.637 1.00 51.31 117 TRP A N 1
ATOM 917 C CA . TRP A 1 117 ? 33.212 -5.608 -14.052 1.00 51.31 117 TRP A CA 1
ATOM 918 C C . TRP A 1 117 ? 34.541 -5.604 -14.833 1.00 51.31 117 TRP A C 1
ATOM 920 O O . TRP A 1 117 ? 35.623 -5.698 -14.262 1.00 51.31 117 TRP A O 1
ATOM 930 N N . GLY A 1 118 ? 34.459 -5.497 -16.159 1.00 51.00 118 GLY A N 1
ATOM 931 C CA . GLY A 1 118 ? 35.597 -5.244 -17.035 1.00 51.00 118 GLY A CA 1
ATOM 932 C C . GLY A 1 118 ? 35.592 -3.784 -17.483 1.00 51.00 118 GLY A C 1
ATOM 933 O O . GLY A 1 118 ? 34.600 -3.316 -18.029 1.00 51.00 118 GLY A O 1
ATOM 934 N N . ASP A 1 119 ? 36.708 -3.096 -17.253 1.00 50.34 119 ASP A N 1
ATOM 935 C CA . ASP A 1 119 ? 37.135 -1.817 -17.853 1.00 50.34 119 ASP A CA 1
ATOM 936 C C . ASP A 1 119 ? 36.782 -0.491 -17.144 1.00 50.34 119 ASP A C 1
ATOM 938 O O . ASP A 1 119 ? 37.380 0.531 -17.480 1.00 50.34 119 ASP A O 1
ATOM 942 N N . THR A 1 120 ? 35.921 -0.445 -16.117 1.00 49.75 120 THR A N 1
ATOM 943 C CA . THR A 1 120 ? 35.613 0.834 -15.418 1.00 49.75 120 THR A CA 1
ATOM 944 C C . THR A 1 120 ? 36.548 1.201 -14.259 1.00 49.75 120 THR A C 1
ATOM 946 O O . THR A 1 120 ? 36.592 2.372 -13.871 1.00 49.75 120 THR A O 1
ATOM 949 N N . GLU A 1 121 ? 37.342 0.269 -13.721 1.00 49.12 121 GLU A N 1
ATOM 950 C CA . GLU A 1 121 ? 38.306 0.595 -12.652 1.00 49.12 121 GLU A CA 1
ATOM 951 C C . GLU A 1 121 ? 39.459 1.488 -13.155 1.00 49.12 121 GLU A C 1
ATOM 953 O O . GLU A 1 121 ? 39.939 2.354 -12.417 1.00 49.12 121 GLU A O 1
ATOM 958 N N . ASP A 1 122 ? 39.842 1.372 -14.430 1.00 48.78 122 ASP A N 1
ATOM 959 C CA . ASP A 1 122 ? 40.959 2.128 -15.014 1.00 48.78 122 ASP A CA 1
ATOM 960 C C . ASP A 1 122 ? 40.625 3.602 -15.314 1.00 48.78 122 ASP A C 1
ATOM 962 O O . ASP A 1 122 ? 41.523 4.451 -15.329 1.00 48.78 122 ASP A O 1
ATOM 966 N N . GLU A 1 123 ? 39.350 3.951 -15.528 1.00 49.41 123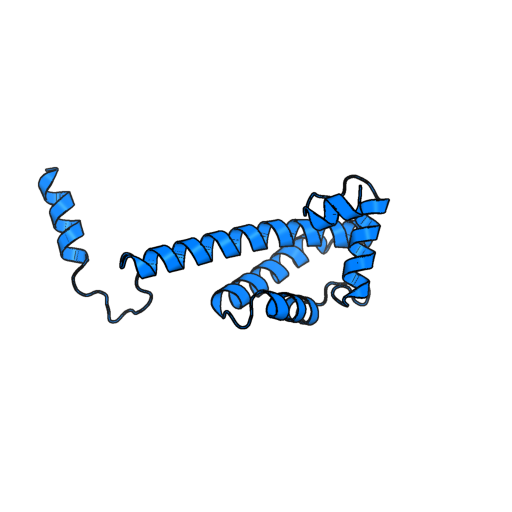 GLU A N 1
ATOM 967 C CA . GLU A 1 123 ? 38.936 5.349 -15.735 1.00 49.41 123 GLU A CA 1
ATOM 968 C C . GLU A 1 123 ? 38.829 6.124 -14.417 1.00 49.41 123 GLU A C 1
ATOM 970 O O . GLU A 1 123 ? 39.237 7.287 -14.348 1.00 49.41 123 GLU A O 1
ATOM 975 N N . ILE A 1 124 ? 38.368 5.472 -13.345 1.00 54.09 124 ILE A N 1
ATOM 976 C CA . ILE A 1 124 ? 38.313 6.085 -12.010 1.00 54.09 124 ILE A CA 1
ATOM 977 C C . ILE A 1 124 ? 39.737 6.328 -11.487 1.00 54.09 124 ILE A C 1
ATOM 979 O O . ILE A 1 124 ? 40.014 7.386 -10.920 1.00 54.09 124 ILE A O 1
ATOM 983 N N . LEU A 1 125 ? 40.675 5.406 -11.744 1.00 48.00 125 LEU A N 1
ATOM 984 C CA . LEU A 1 125 ? 42.072 5.562 -11.326 1.00 48.00 125 LEU A CA 1
ATOM 985 C C . LEU A 1 125 ? 42.827 6.668 -12.090 1.00 48.00 125 LEU A C 1
ATOM 987 O O . LEU A 1 125 ? 43.788 7.229 -11.560 1.00 48.00 125 LEU A O 1
ATOM 991 N N . LYS A 1 126 ? 42.411 6.990 -13.324 1.00 51.56 126 LYS A N 1
ATOM 992 C CA . LYS A 1 126 ? 42.986 8.098 -14.108 1.00 51.56 126 LYS A CA 1
ATOM 993 C C . LYS A 1 126 ? 42.554 9.464 -13.584 1.00 51.56 126 LYS A C 1
ATOM 995 O O . LYS A 1 126 ? 43.399 10.340 -13.456 1.00 51.56 126 LYS A O 1
ATOM 1000 N N . LEU A 1 127 ? 41.288 9.622 -13.196 1.00 50.41 127 LEU A N 1
ATOM 1001 C CA . LEU A 1 127 ? 40.780 10.890 -12.658 1.00 50.41 127 LEU A CA 1
ATOM 1002 C C . LEU A 1 127 ? 41.434 11.277 -11.321 1.00 50.41 127 LEU A C 1
ATOM 1004 O O . LEU A 1 127 ? 41.668 12.452 -11.076 1.00 50.41 127 LEU A O 1
ATOM 1008 N N . VAL A 1 128 ? 41.791 10.299 -10.481 1.00 53.34 128 VAL A N 1
ATOM 1009 C CA . VAL A 1 128 ? 42.445 10.553 -9.180 1.00 53.34 128 VAL A CA 1
ATOM 1010 C C . VAL A 1 128 ? 43.936 10.897 -9.326 1.00 53.34 128 VAL A C 1
ATOM 1012 O O . VAL A 1 128 ? 44.513 11.527 -8.443 1.00 53.34 128 VAL A O 1
ATOM 1015 N N . LYS A 1 129 ? 44.581 10.509 -10.433 1.00 49.47 129 LYS A N 1
ATOM 1016 C CA . LYS A 1 129 ? 45.996 10.829 -10.691 1.00 49.47 129 LYS A CA 1
ATOM 1017 C C . LYS A 1 129 ? 46.223 12.213 -11.290 1.00 49.47 129 LYS A C 1
ATOM 1019 O O . LYS A 1 129 ? 47.325 12.726 -11.143 1.00 49.47 129 LYS A O 1
ATOM 1024 N N . ASP A 1 130 ? 45.215 12.805 -11.922 1.00 47.75 130 ASP A N 1
ATOM 1025 C CA . ASP A 1 130 ? 45.326 14.146 -12.509 1.00 47.75 130 ASP A CA 1
ATOM 1026 C C . ASP A 1 130 ? 45.092 15.276 -11.478 1.00 47.75 130 ASP A C 1
ATOM 1028 O O . ASP A 1 130 ? 45.285 16.448 -11.798 1.00 47.75 130 ASP A O 1
ATOM 1032 N N . GLU A 1 131 ? 44.734 14.941 -10.229 1.00 48.59 131 GLU A N 1
ATOM 1033 C CA . GLU A 1 131 ? 44.559 15.891 -9.112 1.00 48.59 131 GLU A CA 1
ATOM 1034 C C . GLU A 1 131 ? 45.667 15.822 -8.030 1.00 48.59 131 GLU A C 1
ATOM 1036 O O . GLU A 1 131 ? 45.511 16.421 -6.962 1.00 48.59 131 GLU A O 1
ATOM 1041 N N . LEU A 1 132 ? 46.794 15.134 -8.283 1.00 40.28 132 LEU A N 1
ATOM 1042 C CA . LEU A 1 132 ? 47.939 15.023 -7.353 1.00 40.28 132 LEU A CA 1
ATOM 1043 C C . LEU A 1 132 ? 49.262 15.536 -7.937 1.00 40.28 132 LEU A C 1
ATOM 1045 O O . LEU A 1 132 ? 49.666 15.064 -9.022 1.00 40.28 132 LEU A O 1
#

Foldseek 3Di:
DLVVCVVVVNFDPDLVSLVVLLVVCVVQVCADPLAGDLVSVLVVVCVVVPPPVQLSVQLSVQLVVLRVVLVPPPDSSCSSRSSSNSSVVSSVVSVVVVVVVVVCVVVVNDDPDPVPPPDPVVVVVVVVVVVD

InterPro domains:
  IPR006170 Pheromone/general odorant binding protein [PF01395] (3-88)
  IPR036728 Pheromone/general odorant binding protein superfamily [G3DSA:1.10.238.20] (1-92)
  IPR036728 Pheromone/general odorant binding protein superfamily [SSF47565] (2-87)